Protein AF-A0A6N2VQY0-F1 (afdb_monomer)

Foldseek 3Di:
DFDKDWDQDPVQRWIWIAGPVGDTDIGRVVVVCPPDDPPPDDPPD

Solvent-accessible surface area (backbone atoms only — not comparable to full-atom values): 3000 Å² total; per-residue (Å²): 136,86,71,72,45,74,45,80,38,80,94,71,45,24,40,44,31,34,37,92,87,65,56,72,48,77,44,53,44,71,70,62,48,72,79,54,73,77,74,92,74,73,86,87,120

Radius of gyration: 14.34 Å; Cα contacts (8 Å, |Δi|>4): 50; chains: 1; bounding box: 44×25×29 Å

Nearest PDB structures (foldseek):
  8v47-assembly1_H  TM=6.047E-01  e=2.448E+00  Escherichia coli B185
  2uz8-assembly2_B  TM=4.885E-01  e=2.448E+00  Homo sapiens
  4q66-assembly1_D  TM=4.332E-01  e=3.155E+00  Saccharomyces cerevisiae R008
  4q66-assembly2_G  TM=4.377E-01  e=3.362E+00  Saccharomyces cerevisiae R008
  2ra2-assembly1_A  TM=5.571E-01  e=5.953E+00  Salmonella enterica subsp. enterica serovar Typhimurium str. LT2

Organism: Anaerostipes hadrus (NCBI:txid649756)

Secondary structure (DSSP, 8-state):
---EEEEEETTTTEEEEEETT--EEEEEHHHHHTT----S-----

Sequence (45 aa):
MRTIFAEYNPKRNSIDVYTYVGYMLRIDCWEAEKDLKPHQDQTVH

pLDDT: mean 85.77, std 12.57, range [48.97, 97.06]

Mean predicted aligned error: 7.55 Å

Structure (mmCIF, N/CA/C/O backbone):
data_AF-A0A6N2VQY0-F1
#
_entry.id   AF-A0A6N2VQY0-F1
#
loop_
_atom_site.group_PDB
_atom_site.id
_atom_site.type_symbol
_atom_site.label_atom_id
_atom_site.label_alt_id
_atom_site.label_comp_id
_atom_site.label_asym_id
_atom_site.label_entity_id
_atom_site.label_seq_id
_atom_site.pdbx_PDB_ins_code
_atom_site.Cartn_x
_atom_site.Cartn_y
_atom_site.Cartn_z
_atom_site.occupancy
_atom_site.B_iso_or_equiv
_atom_site.auth_seq_id
_atom_site.auth_comp_id
_atom_site.auth_asym_id
_atom_site.auth_atom_id
_atom_site.pdbx_PDB_model_num
ATOM 1 N N . MET A 1 1 ? -5.366 15.727 14.089 1.00 72.06 1 MET A N 1
ATOM 2 C CA . MET A 1 1 ? -4.621 15.042 13.009 1.00 72.06 1 MET A CA 1
ATOM 3 C C . MET A 1 1 ? -5.467 13.868 12.540 1.00 72.06 1 MET A C 1
ATOM 5 O O . MET A 1 1 ? -6.002 13.179 13.398 1.00 72.06 1 MET 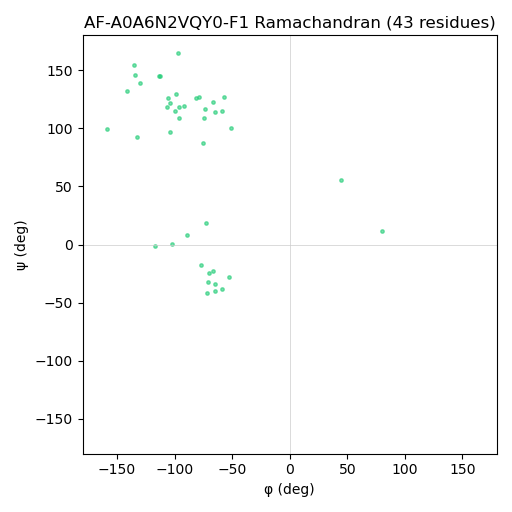A O 1
ATOM 9 N N . ARG A 1 2 ? -5.679 13.675 11.234 1.00 78.94 2 ARG A N 1
ATOM 10 C CA . ARG A 1 2 ? -6.363 12.472 10.729 1.00 78.94 2 ARG A CA 1
ATOM 11 C C . ARG A 1 2 ? -5.290 11.433 10.410 1.00 78.94 2 ARG A C 1
ATOM 13 O O . ARG A 1 2 ? -4.414 11.722 9.604 1.00 78.94 2 ARG A O 1
ATOM 20 N N . THR A 1 3 ? -5.335 10.279 11.070 1.00 85.69 3 THR A N 1
ATOM 21 C CA . THR A 1 3 ? -4.380 9.187 10.841 1.00 85.69 3 THR A CA 1
ATOM 22 C C . THR A 1 3 ? -4.766 8.426 9.579 1.00 85.69 3 THR A C 1
ATOM 24 O O . THR A 1 3 ? -5.912 7.990 9.439 1.00 85.69 3 THR A O 1
ATOM 27 N N . ILE A 1 4 ? -3.806 8.282 8.673 1.00 92.50 4 ILE A N 1
ATOM 28 C CA . ILE A 1 4 ? -3.875 7.390 7.517 1.00 92.50 4 ILE A CA 1
ATOM 29 C C . ILE A 1 4 ? -2.843 6.284 7.715 1.00 92.50 4 ILE A C 1
ATOM 31 O O . ILE A 1 4 ? -1.776 6.527 8.278 1.00 92.50 4 ILE A O 1
ATOM 35 N N . PHE A 1 5 ? -3.173 5.084 7.267 1.00 92.69 5 PHE A N 1
ATOM 36 C CA . PHE A 1 5 ? -2.278 3.939 7.247 1.00 92.69 5 PHE A CA 1
ATOM 37 C C . PHE A 1 5 ? -1.986 3.584 5.793 1.00 92.69 5 PHE A C 1
ATOM 39 O O . PHE A 1 5 ? -2.851 3.751 4.933 1.00 92.69 5 PHE A O 1
ATOM 46 N N . ALA A 1 6 ? -0.774 3.125 5.513 1.00 94.56 6 ALA A N 1
ATOM 47 C CA . ALA A 1 6 ? -0.370 2.707 4.182 1.00 94.56 6 ALA A CA 1
ATOM 48 C C . ALA A 1 6 ? 0.524 1.475 4.294 1.00 94.56 6 ALA A C 1
ATOM 50 O O . ALA A 1 6 ? 1.464 1.468 5.089 1.00 94.56 6 ALA A O 1
ATOM 51 N N . GLU A 1 7 ? 0.240 0.455 3.493 1.00 95.44 7 GLU A N 1
ATOM 52 C CA . GLU A 1 7 ? 1.003 -0.791 3.463 1.00 95.44 7 GLU A CA 1
ATOM 53 C C . GLU A 1 7 ? 1.371 -1.154 2.026 1.00 95.44 7 GLU A C 1
ATOM 55 O O . GLU A 1 7 ? 0.560 -1.020 1.109 1.00 95.44 7 GLU A O 1
ATOM 60 N N . TYR A 1 8 ? 2.598 -1.635 1.820 1.00 96.69 8 TYR A N 1
ATOM 61 C CA . TYR A 1 8 ? 3.004 -2.186 0.532 1.00 96.69 8 TYR A CA 1
ATOM 62 C C . TYR A 1 8 ? 2.521 -3.630 0.392 1.00 96.69 8 TYR A C 1
ATOM 64 O O . TYR A 1 8 ? 2.812 -4.488 1.226 1.00 96.69 8 TYR A O 1
ATOM 72 N N . ASN A 1 9 ? 1.803 -3.900 -0.693 1.00 95.94 9 ASN A N 1
ATOM 73 C CA . ASN A 1 9 ? 1.274 -5.203 -1.046 1.00 95.94 9 ASN A CA 1
ATOM 74 C C . ASN A 1 9 ? 2.122 -5.834 -2.165 1.00 95.94 9 ASN A C 1
ATOM 76 O O . ASN A 1 9 ? 1.867 -5.586 -3.349 1.00 95.94 9 ASN A O 1
ATOM 80 N N . PRO A 1 10 ? 3.089 -6.709 -1.834 1.00 95.69 10 PRO A N 1
ATOM 81 C CA . PRO A 1 10 ? 3.995 -7.287 -2.827 1.00 95.69 10 PRO A CA 1
ATOM 82 C C . PRO A 1 10 ? 3.286 -8.208 -3.826 1.00 95.69 10 PRO A C 1
ATOM 84 O O . PRO A 1 10 ? 3.769 -8.401 -4.934 1.00 95.69 10 PRO A O 1
ATOM 87 N N . LYS A 1 11 ? 2.114 -8.763 -3.478 1.00 95.88 11 LYS A N 1
ATOM 88 C CA . LYS A 1 11 ? 1.352 -9.633 -4.392 1.00 95.88 11 LYS A CA 1
ATOM 89 C C . LYS A 1 11 ? 0.739 -8.866 -5.562 1.00 95.88 11 LYS A C 1
ATOM 91 O O . LYS A 1 11 ? 0.419 -9.475 -6.577 1.00 95.88 11 LYS A O 1
ATOM 96 N N . ARG A 1 12 ? 0.503 -7.565 -5.385 1.00 94.44 12 ARG A N 1
ATOM 97 C CA . ARG A 1 12 ? -0.136 -6.691 -6.377 1.00 94.44 12 ARG A CA 1
ATOM 98 C C . ARG A 1 12 ? 0.781 -5.571 -6.858 1.00 94.44 12 ARG A C 1
ATOM 100 O O . ARG A 1 12 ? 0.343 -4.790 -7.687 1.00 94.44 12 ARG A O 1
ATOM 107 N N . ASN A 1 13 ? 1.999 -5.494 -6.320 1.00 96.00 13 ASN A N 1
ATOM 108 C CA . ASN A 1 13 ? 2.893 -4.352 -6.460 1.00 96.00 13 ASN A CA 1
ATOM 109 C C . ASN A 1 13 ? 2.147 -3.021 -6.255 1.00 96.00 13 ASN A C 1
ATOM 111 O O . ASN A 1 13 ? 2.105 -2.175 -7.142 1.00 96.00 13 ASN A O 1
ATOM 115 N N . SER A 1 14 ? 1.478 -2.874 -5.109 1.00 97.06 14 SER A N 1
ATOM 116 C CA . SER A 1 14 ? 0.640 -1.705 -4.829 1.00 97.06 14 SER A CA 1
ATOM 117 C C . SER A 1 14 ? 0.860 -1.152 -3.427 1.00 97.06 14 SER A C 1
ATOM 119 O O . SER A 1 14 ? 1.215 -1.898 -2.518 1.00 97.06 14 SER A O 1
ATOM 121 N N . ILE A 1 15 ? 0.593 0.138 -3.228 1.00 97.06 15 ILE A N 1
ATOM 122 C CA . ILE A 1 15 ? 0.427 0.730 -1.895 1.00 97.06 15 ILE A CA 1
ATOM 123 C C . ILE A 1 15 ? -1.065 0.778 -1.575 1.00 97.06 15 ILE A C 1
ATOM 125 O O . ILE A 1 15 ? -1.843 1.437 -2.267 1.00 97.06 15 ILE A O 1
ATOM 129 N N . ASP A 1 16 ? -1.465 0.085 -0.516 1.00 95.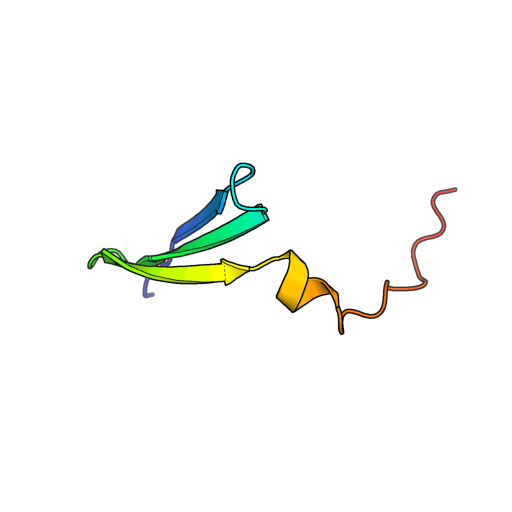00 16 ASP A N 1
ATOM 130 C CA . ASP A 1 16 ? -2.832 0.071 -0.012 1.00 95.00 16 ASP A CA 1
ATOM 131 C C . ASP A 1 16 ? -2.940 1.104 1.118 1.00 95.00 16 ASP A C 1
ATOM 133 O O . ASP A 1 16 ? -2.383 0.923 2.198 1.00 95.00 16 ASP A O 1
ATOM 137 N N . VAL A 1 17 ? -3.638 2.210 0.863 1.00 94.56 17 VAL A N 1
ATOM 138 C CA . VAL A 1 17 ? -3.867 3.297 1.822 1.00 94.56 17 VAL A CA 1
ATOM 139 C C . VAL A 1 17 ? -5.244 3.137 2.437 1.00 94.56 17 VAL A C 1
ATOM 141 O O . VAL A 1 17 ? -6.233 3.035 1.714 1.00 94.56 17 VAL A O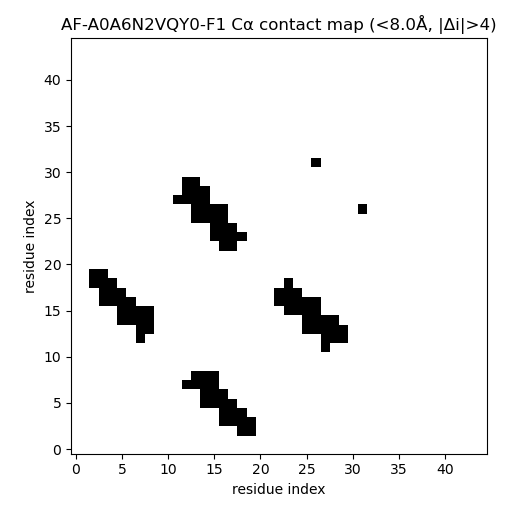 1
ATOM 144 N N . TYR A 1 18 ? -5.332 3.171 3.762 1.00 93.19 18 TYR A N 1
ATOM 145 C CA . TYR A 1 18 ? -6.592 3.084 4.479 1.00 93.19 18 TYR A CA 1
ATOM 146 C C . TYR A 1 18 ? -6.719 4.123 5.591 1.00 93.19 18 TYR A C 1
ATOM 148 O O . TYR A 1 18 ? -5.762 4.518 6.254 1.00 93.19 18 TYR A O 1
ATOM 156 N N . THR A 1 19 ? -7.945 4.596 5.792 1.00 90.19 19 THR A N 1
ATOM 157 C CA . THR A 1 19 ? -8.308 5.436 6.943 1.00 90.19 19 THR A CA 1
ATOM 158 C C . THR A 1 19 ? -8.928 4.573 8.038 1.00 90.19 19 THR A C 1
ATOM 160 O O . THR A 1 19 ? -9.379 3.461 7.775 1.00 90.19 19 THR A O 1
ATOM 163 N N . TYR A 1 20 ? -9.030 5.103 9.259 1.00 82.44 20 TYR A N 1
ATOM 164 C CA . TYR A 1 20 ? -9.705 4.410 10.369 1.00 82.44 20 TYR A CA 1
ATOM 165 C C . TYR A 1 20 ? -11.138 3.947 10.034 1.00 82.44 20 TYR A C 1
ATOM 167 O O . TYR A 1 20 ? -11.616 2.955 10.568 1.00 82.44 20 TYR A O 1
ATOM 175 N N . VAL A 1 21 ? -11.813 4.642 9.117 1.00 83.62 21 VAL A N 1
ATOM 176 C CA . VAL A 1 21 ? -13.182 4.332 8.677 1.00 83.62 21 VAL A CA 1
ATOM 177 C C . VAL A 1 21 ? -13.237 3.353 7.494 1.00 83.62 21 VAL A C 1
ATOM 179 O O . VAL A 1 21 ? -14.301 3.139 6.925 1.00 83.62 21 VAL A O 1
ATOM 182 N N . GLY A 1 22 ? -12.104 2.763 7.101 1.00 80.81 22 GLY A N 1
ATOM 183 C CA . GLY A 1 22 ? -12.049 1.731 6.066 1.00 80.81 22 GLY A CA 1
ATOM 184 C C . GLY A 1 22 ? -12.097 2.243 4.624 1.00 80.81 22 GLY A C 1
ATOM 185 O O . GLY A 1 22 ? -12.239 1.433 3.713 1.00 80.81 22 GLY A O 1
ATOM 186 N N . TYR A 1 23 ? -11.954 3.555 4.371 1.00 75.31 23 TYR A N 1
ATOM 187 C CA . TYR A 1 23 ? -11.733 4.030 2.996 1.00 75.31 23 TYR A CA 1
ATOM 188 C C . TYR A 1 23 ? -10.392 3.505 2.504 1.00 75.31 23 TYR A C 1
ATOM 190 O O . TYR A 1 23 ? -9.373 3.912 3.056 1.00 75.31 23 TYR A O 1
ATOM 198 N N . MET A 1 24 ? -10.415 2.634 1.495 1.00 85.88 24 MET A N 1
ATOM 199 C CA . MET A 1 24 ? -9.236 2.024 0.891 1.00 85.88 24 MET A CA 1
ATOM 200 C C . MET A 1 24 ? -8.966 2.640 -0.483 1.00 85.88 24 MET A C 1
ATOM 202 O O . MET A 1 24 ? -9.785 2.516 -1.392 1.00 85.88 24 MET A O 1
ATOM 206 N N . LEU A 1 25 ? -7.807 3.272 -0.640 1.00 92.62 25 LEU A N 1
ATOM 207 C CA . LEU A 1 25 ? -7.248 3.659 -1.931 1.00 92.62 25 LEU A CA 1
ATOM 208 C C . LEU A 1 25 ? -6.092 2.709 -2.245 1.00 92.62 25 LEU A C 1
ATOM 210 O O . LEU A 1 25 ? -5.180 2.568 -1.438 1.00 92.62 25 LEU A O 1
ATOM 214 N N . ARG A 1 26 ? -6.116 2.070 -3.414 1.00 94.75 26 ARG A N 1
ATOM 215 C CA . ARG A 1 26 ? -5.000 1.253 -3.902 1.00 94.75 26 ARG A CA 1
ATOM 216 C C . ARG A 1 26 ? -4.251 2.026 -4.976 1.00 94.75 26 ARG A C 1
ATOM 218 O O . ARG A 1 26 ? -4.846 2.396 -5.983 1.00 94.75 26 ARG A O 1
ATOM 225 N N . ILE A 1 27 ? -2.964 2.248 -4.753 1.00 95.44 27 ILE A N 1
ATOM 226 C CA . ILE A 1 27 ? -2.051 2.863 -5.714 1.00 95.44 27 ILE A CA 1
ATOM 227 C C . ILE A 1 27 ? -1.279 1.734 -6.384 1.00 95.44 27 ILE A C 1
ATOM 229 O O . ILE A 1 27 ? -0.531 1.029 -5.714 1.00 95.44 27 ILE A O 1
ATOM 233 N N . ASP A 1 28 ? -1.480 1.545 -7.684 1.00 95.94 28 ASP A N 1
ATOM 234 C CA . ASP A 1 28 ? -0.695 0.603 -8.482 1.00 95.94 28 ASP A CA 1
ATOM 235 C C . ASP A 1 28 ? 0.710 1.180 -8.711 1.00 95.94 28 ASP A C 1
ATOM 237 O O . ASP A 1 28 ? 0.848 2.246 -9.318 1.00 95.94 28 ASP A O 1
ATOM 241 N N . CYS A 1 29 ? 1.745 0.512 -8.193 1.00 94.69 29 CYS A N 1
ATOM 242 C CA . CYS A 1 29 ? 3.113 1.006 -8.312 1.00 94.69 29 CYS A CA 1
ATOM 243 C C . CYS A 1 29 ? 3.626 0.898 -9.749 1.00 94.69 29 CYS A C 1
ATOM 245 O O . CYS A 1 29 ? 4.381 1.766 -10.172 1.00 94.69 29 CYS A O 1
ATOM 247 N N . TRP A 1 30 ? 3.196 -0.103 -10.527 1.00 94.56 30 TRP A N 1
ATOM 248 C CA . TRP A 1 30 ? 3.629 -0.212 -11.921 1.00 94.56 30 TRP A CA 1
ATOM 249 C C . TRP A 1 30 ? 3.118 0.949 -12.757 1.00 94.56 30 TRP A C 1
ATOM 251 O O . TRP A 1 30 ? 3.857 1.460 -13.590 1.00 94.56 30 TRP A O 1
ATOM 261 N N . GLU A 1 31 ? 1.875 1.377 -12.546 1.00 95.12 31 GLU A N 1
ATOM 262 C CA . GLU A 1 31 ? 1.344 2.551 -13.241 1.00 95.12 31 GLU A CA 1
ATOM 263 C C . GLU A 1 31 ? 1.972 3.848 -12.722 1.00 95.12 31 GLU A C 1
ATOM 265 O O . GLU A 1 31 ? 2.340 4.707 -13.520 1.00 95.12 31 GLU A O 1
ATOM 270 N N . ALA A 1 32 ? 2.152 3.982 -11.405 1.00 92.56 32 ALA A N 1
ATOM 271 C CA . ALA A 1 32 ? 2.736 5.182 -10.808 1.00 92.56 32 ALA A CA 1
ATOM 272 C C . ALA A 1 32 ? 4.203 5.410 -11.217 1.00 92.56 32 ALA A C 1
ATOM 274 O O . ALA A 1 32 ? 4.632 6.553 -11.370 1.00 92.56 32 ALA A O 1
ATOM 275 N N . GLU A 1 33 ? 4.974 4.337 -11.407 1.00 91.56 33 GLU A N 1
ATOM 276 C CA . GLU A 1 33 ? 6.397 4.399 -11.757 1.00 91.56 33 GLU A CA 1
ATOM 277 C C . GLU A 1 33 ? 6.674 4.740 -13.224 1.00 91.56 33 GLU A C 1
ATOM 279 O O . G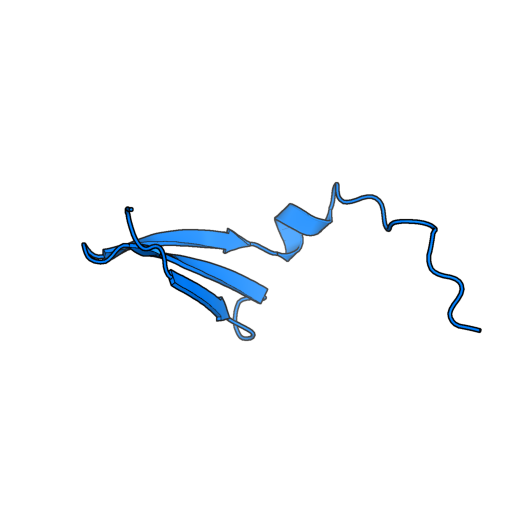LU A 1 33 ? 7.779 5.181 -13.531 1.00 91.56 33 GLU A O 1
ATOM 284 N N . LYS A 1 34 ? 5.699 4.615 -14.134 1.00 92.00 34 LYS A N 1
ATOM 285 C CA . LYS A 1 34 ? 5.919 4.859 -15.576 1.00 92.00 34 LYS A CA 1
ATOM 286 C C . LYS A 1 34 ? 6.416 6.266 -15.893 1.00 92.00 34 LYS A C 1
ATOM 288 O O . LYS A 1 34 ? 7.267 6.428 -16.764 1.00 92.00 34 LYS A O 1
ATOM 293 N N . ASP A 1 35 ? 5.899 7.258 -15.177 1.00 86.00 35 ASP A N 1
ATOM 294 C CA . ASP A 1 35 ? 6.233 8.670 -15.383 1.00 86.00 35 ASP A CA 1
ATOM 295 C C . ASP A 1 35 ? 7.222 9.200 -14.332 1.00 86.00 35 ASP A C 1
ATOM 297 O O . ASP A 1 35 ? 7.622 10.371 -14.366 1.00 86.00 35 ASP A O 1
ATOM 301 N N . LEU A 1 36 ? 7.653 8.341 -13.400 1.00 87.12 36 LEU A N 1
ATOM 302 C CA . LEU A 1 36 ? 8.694 8.674 -12.441 1.00 87.12 36 LEU A CA 1
ATOM 303 C C . LEU A 1 36 ? 10.044 8.666 -13.161 1.00 87.12 36 LEU A C 1
ATOM 305 O O . LEU A 1 36 ? 10.589 7.626 -13.525 1.00 87.12 36 LEU A O 1
ATOM 309 N N 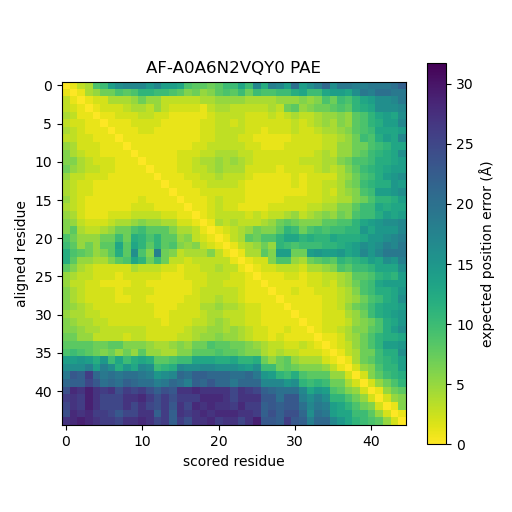. LYS A 1 37 ? 10.623 9.854 -13.347 1.00 82.62 37 LYS A N 1
ATOM 310 C CA . LYS A 1 37 ? 12.019 9.956 -13.774 1.00 82.62 37 LYS A CA 1
ATOM 311 C C . LYS A 1 37 ? 12.888 9.422 -12.634 1.00 82.62 37 LYS A C 1
ATOM 313 O O . LYS A 1 37 ? 12.792 9.969 -11.532 1.00 82.62 37 LYS A O 1
ATOM 318 N N . PRO A 1 38 ? 13.740 8.404 -12.858 1.00 74.62 38 PRO A N 1
ATOM 3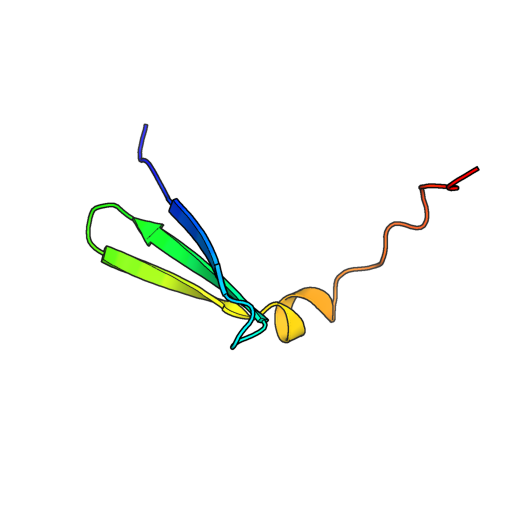19 C CA . PRO A 1 38 ? 14.699 8.013 -11.841 1.00 74.62 38 PRO A CA 1
ATOM 320 C C . PRO A 1 38 ? 15.550 9.243 -11.517 1.00 74.62 38 PRO A C 1
ATOM 322 O O . PRO A 1 38 ? 16.073 9.900 -12.423 1.00 74.62 38 PRO A O 1
ATOM 325 N N . HIS A 1 39 ? 15.641 9.599 -10.236 1.00 71.38 39 HIS A N 1
ATOM 326 C 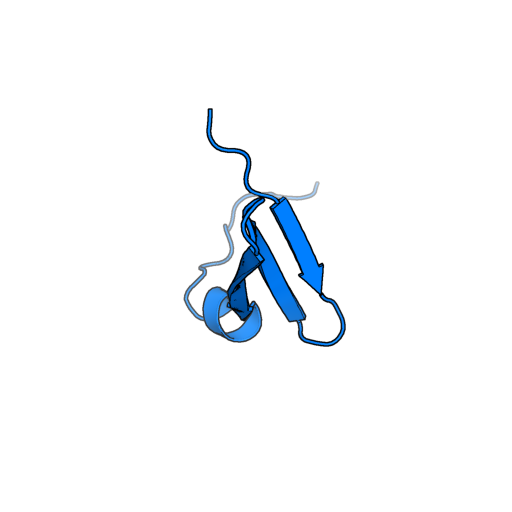CA . HIS A 1 39 ? 16.544 10.658 -9.805 1.00 71.38 39 HIS A CA 1
ATOM 327 C C . HIS A 1 39 ? 17.965 10.239 -10.210 1.00 71.38 39 HIS A C 1
ATOM 329 O O . HIS A 1 39 ? 18.480 9.243 -9.714 1.00 71.38 39 HIS A O 1
ATOM 335 N N . GLN A 1 40 ? 18.601 10.981 -11.123 1.00 65.56 40 GLN A N 1
ATOM 336 C CA . GLN A 1 40 ? 19.993 10.749 -11.543 1.00 65.56 40 GLN A CA 1
ATOM 337 C C . GLN A 1 40 ? 21.025 11.161 -10.478 1.00 65.56 40 GLN A C 1
ATOM 339 O O . GLN A 1 40 ? 22.199 11.322 -10.788 1.00 65.56 40 GLN A O 1
ATOM 344 N N . ASP A 1 41 ? 20.615 11.308 -9.223 1.00 66.56 41 ASP A N 1
ATOM 345 C CA . ASP A 1 41 ? 21.523 11.629 -8.134 1.00 66.56 41 ASP A CA 1
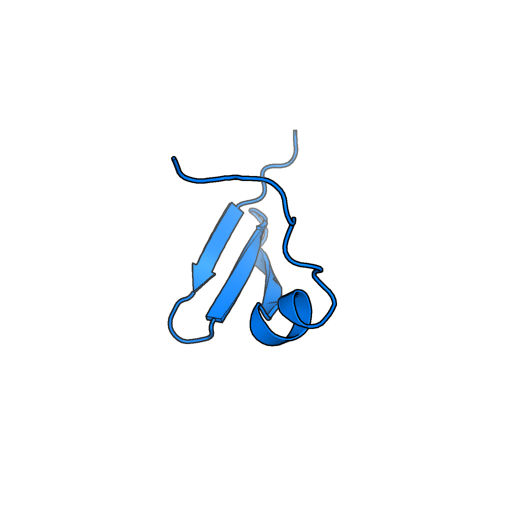ATOM 346 C C . ASP A 1 41 ? 21.251 10.693 -6.963 1.00 66.56 41 ASP A C 1
ATOM 348 O O . ASP A 1 41 ? 20.339 10.900 -6.167 1.00 66.56 41 ASP A O 1
ATOM 352 N N . GLN A 1 42 ? 21.993 9.591 -6.961 1.00 59.19 42 GLN A N 1
ATOM 353 C CA . GLN A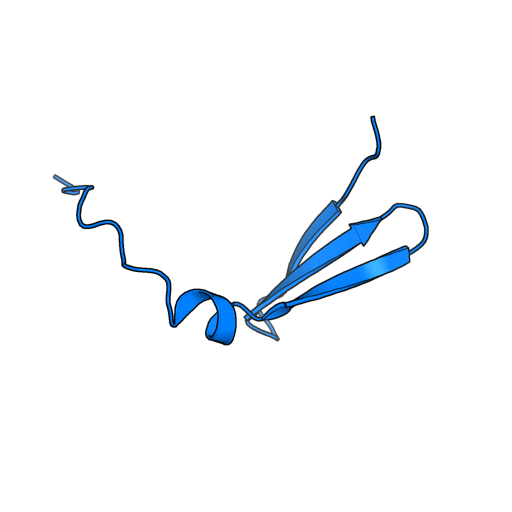 1 42 ? 22.881 9.253 -5.860 1.00 59.19 42 GLN A CA 1
ATOM 354 C C . GLN A 1 42 ? 23.923 8.282 -6.408 1.00 59.19 42 GLN A C 1
ATOM 356 O O . GLN A 1 42 ? 23.685 7.089 -6.591 1.00 59.19 42 GLN A O 1
ATOM 361 N N . THR A 1 43 ? 25.090 8.841 -6.710 1.00 56.47 43 THR A N 1
ATOM 362 C CA . THR A 1 43 ? 26.344 8.104 -6.832 1.00 56.47 43 THR A CA 1
ATOM 363 C C . THR A 1 43 ? 26.502 7.271 -5.560 1.00 56.47 43 THR A C 1
ATOM 365 O O . THR A 1 43 ? 26.856 7.805 -4.512 1.00 56.47 43 THR A O 1
ATOM 368 N N . VAL A 1 44 ? 26.186 5.977 -5.625 1.00 60.47 44 VAL A N 1
ATOM 369 C CA . VAL A 1 44 ? 26.630 5.017 -4.614 1.00 60.47 44 VAL A CA 1
ATOM 370 C C . VAL A 1 44 ? 28.107 4.781 -4.907 1.00 60.47 44 VAL A C 1
ATOM 372 O O . VAL A 1 44 ? 28.461 3.922 -5.714 1.00 60.47 44 VAL A O 1
ATOM 375 N N . HIS A 1 45 ? 28.943 5.638 -4.327 1.00 48.97 45 HIS A N 1
ATOM 376 C CA . HIS A 1 45 ? 30.352 5.353 -4.098 1.00 48.97 45 HIS A CA 1
ATOM 377 C C . HIS A 1 45 ? 30.531 4.856 -2.669 1.00 48.97 45 HIS A C 1
ATOM 379 O O . HIS A 1 45 ? 29.924 5.465 -1.759 1.00 48.97 45 HIS A O 1
#